Protein AF-A7LKM0-F1 (afdb_monomer_lite)

pLDDT: mean 95.14, std 3.75, range [79.94, 98.56]

Sequence (115 aa):
LGRLLKNRGLKITIQKFDPYINVDPGTMNPYQHGEVFVTDDGAETDLDLGHYERFIDINLNKYSNVTTGKIYSEVLQRERRGEYLGATVQVIPHITNMIKEKIMRAAKHSDSDVI

Structure (mmCIF, N/CA/C/O backbone):
data_AF-A7LKM0-F1
#
_entry.id   AF-A7LKM0-F1
#
loop_
_atom_site.group_PDB
_atom_site.id
_atom_site.type_symbol
_atom_site.label_atom_id
_atom_site.label_alt_id
_atom_site.label_comp_id
_atom_site.label_asym_id
_atom_site.label_entity_id
_atom_site.label_seq_id
_atom_site.pdbx_PDB_ins_cod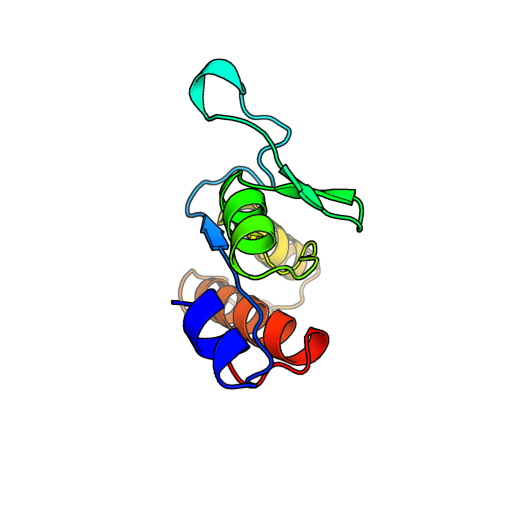e
_atom_site.Cartn_x
_atom_site.Cartn_y
_atom_site.Cartn_z
_atom_site.occupancy
_atom_site.B_iso_or_equiv
_atom_site.auth_seq_id
_atom_site.auth_comp_id
_atom_site.auth_asym_id
_atom_site.auth_atom_id
_atom_site.pdbx_PDB_model_num
ATOM 1 N N . LEU A 1 1 ? -18.353 4.631 6.825 1.00 91.69 1 LEU A N 1
ATOM 2 C CA . LEU A 1 1 ? -18.873 3.252 6.651 1.00 91.69 1 LEU A CA 1
ATOM 3 C C . LEU A 1 1 ? -18.215 2.257 7.607 1.00 91.69 1 LEU A C 1
ATOM 5 O O . LEU A 1 1 ? -18.954 1.604 8.330 1.00 91.69 1 LEU A O 1
ATOM 9 N N . GLY A 1 2 ? -16.876 2.186 7.677 1.00 93.31 2 GLY A N 1
ATOM 10 C CA . GLY A 1 2 ? -16.155 1.236 8.543 1.00 93.31 2 GLY A CA 1
ATOM 11 C C . GLY A 1 2 ? -16.693 1.140 9.979 1.00 93.31 2 GLY A C 1
ATOM 12 O O . GLY A 1 2 ? -17.093 0.065 10.409 1.00 93.31 2 GLY A O 1
ATOM 13 N N . ARG A 1 3 ? -16.863 2.264 10.689 1.00 93.88 3 ARG A N 1
ATOM 14 C CA . ARG A 1 3 ? -17.435 2.257 12.053 1.00 93.88 3 ARG A CA 1
ATOM 15 C C . ARG A 1 3 ? -18.804 1.567 12.159 1.00 93.88 3 ARG A C 1
ATOM 17 O O . ARG A 1 3 ? -19.061 0.869 13.131 1.00 93.88 3 ARG A O 1
ATOM 24 N N . LEU A 1 4 ? -19.674 1.720 11.159 1.00 96.31 4 LEU A N 1
ATOM 25 C CA . LEU A 1 4 ? -20.987 1.065 11.148 1.00 96.31 4 LEU A CA 1
ATOM 26 C C . LEU A 1 4 ? -20.869 -0.451 10.956 1.00 96.31 4 LEU A C 1
ATOM 28 O O . LEU A 1 4 ? -21.638 -1.193 11.557 1.00 96.31 4 LEU A O 1
ATOM 32 N N . LEU A 1 5 ? -19.924 -0.907 10.130 1.00 95.88 5 LEU A N 1
ATOM 33 C CA . LEU A 1 5 ? -19.659 -2.332 9.915 1.00 95.88 5 LEU A CA 1
ATOM 34 C C . LEU A 1 5 ? -19.049 -2.972 11.168 1.00 95.88 5 LEU A C 1
ATOM 36 O O . LEU A 1 5 ? -19.550 -4.001 11.615 1.00 95.88 5 LEU A O 1
ATOM 40 N N . LYS A 1 6 ? -18.072 -2.310 11.806 1.00 93.50 6 LYS A N 1
ATOM 41 C CA . LYS A 1 6 ? -17.518 -2.753 13.097 1.00 93.50 6 LYS A CA 1
ATOM 42 C C . LYS A 1 6 ? -18.599 -2.836 14.178 1.00 93.50 6 LYS A C 1
ATOM 44 O O . LYS A 1 6 ? -18.688 -3.835 14.881 1.00 93.50 6 LYS A O 1
ATOM 49 N N . ASN A 1 7 ? -19.482 -1.837 14.271 1.00 95.25 7 ASN A N 1
ATOM 50 C CA . ASN A 1 7 ? -20.603 -1.850 15.223 1.00 95.25 7 ASN A CA 1
ATOM 51 C C . ASN A 1 7 ? -21.628 -2.969 14.951 1.00 95.25 7 ASN A C 1
ATOM 53 O O . ASN A 1 7 ? -22.414 -3.294 15.835 1.00 95.25 7 ASN A O 1
ATO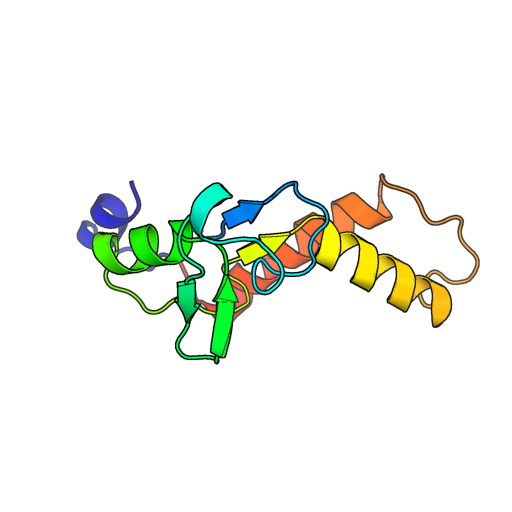M 57 N N . ARG A 1 8 ? -21.634 -3.557 13.748 1.00 96.62 8 ARG A N 1
ATOM 58 C CA . ARG A 1 8 ? -22.421 -4.755 13.416 1.00 96.62 8 ARG A CA 1
ATOM 59 C C . ARG A 1 8 ? -21.685 -6.067 13.715 1.00 96.62 8 ARG A C 1
ATOM 61 O O . ARG A 1 8 ? -22.191 -7.124 13.361 1.00 96.62 8 ARG A O 1
ATOM 68 N N . GLY A 1 9 ? -20.523 -6.006 14.364 1.00 94.69 9 GLY A N 1
ATOM 69 C CA . GLY A 1 9 ? -19.738 -7.175 14.759 1.00 94.69 9 GLY A CA 1
ATOM 70 C C . GLY A 1 9 ? -18.831 -7.737 13.664 1.00 94.69 9 GLY A C 1
ATOM 71 O O . GLY A 1 9 ? -18.270 -8.807 13.866 1.00 94.69 9 GLY A O 1
ATOM 72 N N . LEU A 1 10 ? -18.674 -7.042 12.530 1.00 95.62 10 LEU A N 1
ATOM 73 C CA . LEU A 1 10 ? -17.763 -7.469 11.466 1.00 95.62 10 LEU A CA 1
ATOM 74 C C . LEU A 1 10 ? -16.326 -7.055 11.789 1.00 95.62 10 LEU A C 1
ATOM 76 O O . LEU A 1 10 ? -16.072 -5.910 12.182 1.00 95.62 10 LEU A O 1
ATOM 80 N N . LYS A 1 11 ? -15.379 -7.963 11.557 1.00 91.88 11 LYS A N 1
ATOM 81 C CA . LYS A 1 11 ? -13.952 -7.646 11.513 1.00 91.88 11 LYS A CA 1
ATOM 82 C C . LYS A 1 11 ? -13.673 -6.875 10.234 1.00 91.88 11 LYS A C 1
ATOM 84 O O . LYS A 1 11 ? -13.968 -7.352 9.140 1.00 91.88 11 LYS A O 1
ATOM 89 N N . ILE A 1 12 ? -13.093 -5.692 10.365 1.00 92.38 12 ILE A N 1
ATOM 90 C CA . ILE A 1 12 ? -12.797 -4.844 9.215 1.00 92.38 12 ILE A CA 1
ATOM 91 C C . ILE A 1 12 ? -11.342 -4.408 9.216 1.00 92.38 12 ILE A C 1
ATOM 93 O O . ILE A 1 12 ? -10.753 -4.184 10.270 1.00 92.38 12 ILE A O 1
ATOM 97 N N . THR A 1 13 ? -10.799 -4.227 8.022 1.00 92.00 13 THR A N 1
ATOM 98 C CA . THR A 1 13 ? -9.574 -3.465 7.785 1.00 92.00 13 THR A CA 1
ATOM 99 C C . THR A 1 13 ? -9.852 -2.443 6.688 1.00 92.00 13 THR A C 1
ATOM 101 O O . THR A 1 13 ? -10.893 -2.509 6.043 1.00 92.00 13 THR A O 1
ATOM 104 N N . ILE A 1 14 ? -8.959 -1.476 6.497 1.00 93.81 14 ILE A N 1
ATOM 105 C CA . ILE A 1 14 ? -9.056 -0.503 5.407 1.00 93.81 14 ILE A CA 1
ATOM 106 C C . ILE A 1 14 ? -7.705 -0.390 4.715 1.00 93.81 14 ILE A C 1
ATOM 108 O O . ILE A 1 14 ? -6.648 -0.491 5.348 1.00 93.81 14 ILE A O 1
ATOM 112 N N . GLN A 1 15 ? -7.760 -0.144 3.408 1.00 94.25 15 GLN A N 1
ATOM 113 C CA . GLN A 1 15 ? -6.614 0.265 2.615 1.00 94.25 15 GLN A CA 1
ATOM 114 C C . GLN A 1 15 ? -6.873 1.587 1.894 1.00 94.25 15 GLN A C 1
ATOM 116 O O . GLN A 1 15 ? -7.890 1.759 1.224 1.00 94.25 15 GLN A O 1
ATOM 121 N N . LYS A 1 16 ? -5.896 2.488 1.965 1.00 96.19 16 LYS A N 1
ATOM 122 C CA . LYS A 1 16 ? -5.790 3.679 1.129 1.00 96.19 16 LYS A CA 1
ATOM 123 C C . LYS A 1 16 ? -4.878 3.389 -0.060 1.00 96.19 16 LYS A C 1
ATOM 125 O O . LYS A 1 16 ? -3.737 2.962 0.123 1.00 96.19 16 LYS A O 1
ATOM 130 N N . PHE A 1 17 ? -5.383 3.646 -1.264 1.00 97.25 17 PHE A N 1
ATOM 131 C CA . PHE A 1 17 ? -4.598 3.631 -2.497 1.00 97.25 17 PHE A CA 1
ATOM 132 C C . PHE A 1 17 ? -4.357 5.063 -2.959 1.00 97.25 17 PHE A C 1
ATOM 134 O O . PHE A 1 17 ? -5.271 5.728 -3.447 1.00 97.25 17 PHE A O 1
ATOM 141 N N . ASP A 1 18 ? -3.123 5.520 -2.807 1.00 97.75 18 ASP A N 1
ATOM 142 C CA . ASP A 1 18 ? -2.692 6.854 -3.184 1.00 97.75 18 ASP A CA 1
ATOM 143 C C . ASP A 1 18 ? -2.040 6.850 -4.575 1.00 97.75 18 ASP A C 1
ATOM 145 O O . ASP A 1 18 ? -1.049 6.151 -4.808 1.00 97.75 18 ASP A O 1
ATOM 149 N N . PRO A 1 19 ? -2.553 7.631 -5.539 1.00 97.75 19 PRO A N 1
ATOM 150 C CA . PRO A 1 19 ? -2.075 7.568 -6.915 1.00 97.75 19 PRO A CA 1
ATOM 151 C C . PRO A 1 19 ? -0.735 8.289 -7.142 1.00 97.75 19 PRO A C 1
ATOM 153 O O . PRO A 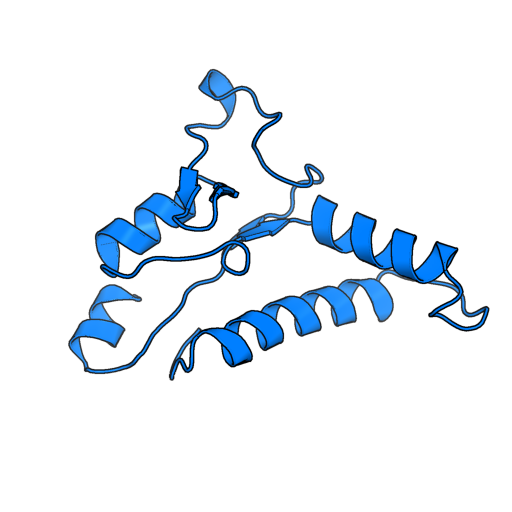1 19 ? -0.206 8.223 -8.254 1.00 97.75 19 PRO A O 1
ATOM 156 N N . TYR A 1 20 ? -0.169 8.962 -6.133 1.00 97.31 20 TYR A N 1
ATOM 157 C CA . TYR A 1 20 ? 1.095 9.691 -6.257 1.00 97.31 20 TYR A CA 1
ATOM 158 C C . TYR A 1 20 ? 2.322 8.767 -6.339 1.00 97.31 20 TYR A C 1
ATOM 160 O O . TYR A 1 20 ? 2.313 7.611 -5.909 1.00 97.31 20 TYR A O 1
ATOM 168 N N . ILE A 1 21 ? 3.406 9.293 -6.912 1.00 97.94 21 ILE A N 1
ATOM 169 C CA . ILE A 1 21 ? 4.630 8.536 -7.221 1.00 97.94 21 ILE A CA 1
ATOM 170 C C . ILE A 1 21 ? 5.638 8.462 -6.070 1.00 97.94 21 ILE A C 1
ATOM 172 O O . ILE A 1 21 ? 6.599 7.702 -6.166 1.00 97.94 21 ILE A O 1
ATOM 176 N N . ASN A 1 22 ? 5.456 9.232 -4.995 1.00 98.06 22 ASN A N 1
ATOM 177 C CA . ASN A 1 22 ? 6.249 9.063 -3.781 1.00 98.06 22 ASN A CA 1
ATOM 178 C C . ASN A 1 22 ? 6.033 7.642 -3.235 1.00 98.06 22 ASN A C 1
ATOM 180 O O . ASN A 1 22 ? 4.918 7.118 -3.263 1.00 98.06 22 ASN A O 1
ATOM 184 N N . VAL A 1 23 ? 7.104 6.991 -2.778 1.00 97.12 23 VAL A N 1
ATOM 185 C CA . VAL A 1 23 ? 7.020 5.628 -2.221 1.00 97.12 23 VAL A CA 1
ATOM 186 C C . VAL A 1 23 ? 6.232 5.633 -0.909 1.00 97.12 23 VAL A C 1
ATOM 188 O O . VAL A 1 23 ? 5.413 4.741 -0.687 1.00 97.12 23 VAL A O 1
ATOM 191 N N . ASP A 1 24 ? 6.431 6.681 -0.122 1.00 95.75 24 ASP A N 1
ATOM 192 C CA . ASP A 1 24 ? 5.748 7.044 1.113 1.00 95.75 24 ASP A CA 1
ATOM 193 C C . ASP A 1 24 ? 5.696 8.588 1.199 1.00 95.75 24 ASP A C 1
ATOM 195 O O . ASP A 1 24 ? 6.387 9.278 0.433 1.00 95.75 24 ASP A O 1
ATOM 199 N N . PRO A 1 25 ? 4.863 9.164 2.078 1.00 96.19 25 PRO A N 1
ATOM 200 C CA . PRO A 1 25 ? 4.766 10.611 2.223 1.00 96.19 25 PRO A CA 1
ATOM 201 C C . PRO A 1 25 ? 5.858 11.228 3.110 1.00 96.19 25 PRO A C 1
ATOM 203 O O . PRO A 1 25 ? 5.850 12.444 3.274 1.00 96.19 25 PRO A O 1
ATOM 206 N N . GLY A 1 26 ? 6.832 10.464 3.629 1.00 95.31 26 GLY A N 1
ATOM 207 C CA . GLY A 1 26 ? 7.891 10.983 4.516 1.00 95.31 26 GLY A CA 1
ATOM 208 C C . GLY A 1 26 ? 8.785 12.055 3.871 1.00 95.31 26 GLY A C 1
ATOM 209 O O . GLY A 1 26 ? 9.448 12.835 4.549 1.00 95.31 26 GLY A O 1
ATOM 210 N N . THR A 1 27 ? 8.765 12.151 2.539 1.00 96.25 27 THR A N 1
ATOM 211 C CA . THR A 1 27 ? 9.478 13.180 1.759 1.00 96.25 27 THR A CA 1
ATOM 212 C C . THR A 1 27 ? 8.623 14.399 1.395 1.00 96.25 27 THR A C 1
ATOM 214 O O . THR A 1 27 ? 9.132 15.346 0.791 1.00 96.25 27 THR A O 1
ATOM 217 N N . MET A 1 28 ? 7.325 14.389 1.709 1.00 97.12 28 MET A N 1
ATOM 218 C CA . MET A 1 28 ? 6.405 15.475 1.372 1.00 97.12 28 MET A CA 1
ATOM 219 C C . MET A 1 28 ? 6.497 16.619 2.383 1.00 97.12 28 MET A C 1
ATOM 221 O O . MET A 1 28 ? 6.715 16.413 3.573 1.00 97.12 28 MET A O 1
ATOM 225 N N . ASN A 1 29 ? 6.287 17.851 1.915 1.00 96.12 29 ASN A N 1
ATOM 226 C CA . ASN A 1 29 ? 6.195 19.009 2.799 1.00 96.12 29 ASN A CA 1
ATOM 227 C C . ASN A 1 29 ? 4.849 19.000 3.555 1.00 96.12 29 ASN A C 1
ATOM 229 O O . ASN A 1 29 ? 3.807 19.202 2.916 1.00 96.12 29 ASN A O 1
ATOM 233 N N . PRO A 1 30 ? 4.836 18.859 4.894 1.00 95.69 30 PRO A N 1
ATOM 234 C CA . PRO A 1 30 ? 3.591 18.736 5.645 1.00 95.69 30 PRO A CA 1
ATOM 235 C C . PRO A 1 30 ? 2.737 20.010 5.624 1.00 95.69 30 PRO A C 1
ATOM 237 O O . PRO A 1 30 ? 1.516 19.945 5.733 1.00 95.69 30 PRO A O 1
ATOM 240 N N . TYR A 1 31 ? 3.339 21.182 5.399 1.00 95.44 31 TYR A N 1
ATOM 241 C CA . TYR A 1 31 ? 2.587 22.436 5.281 1.00 95.44 31 TYR A CA 1
ATOM 242 C C . TYR A 1 31 ? 1.756 22.525 3.995 1.00 95.44 31 TYR A C 1
ATOM 244 O O . TYR A 1 31 ? 0.831 23.329 3.919 1.00 95.44 31 TYR A O 1
ATOM 252 N N . GLN A 1 32 ? 2.093 21.728 2.978 1.00 94.88 32 GLN A N 1
ATOM 253 C CA . GLN A 1 32 ? 1.393 21.711 1.691 1.00 94.88 32 GLN A CA 1
ATOM 254 C C . GLN A 1 32 ? 0.482 20.493 1.537 1.00 94.88 32 GLN A C 1
ATOM 256 O O . GLN A 1 32 ? -0.533 20.583 0.850 1.00 94.88 32 GLN A O 1
ATOM 261 N N . HIS A 1 33 ? 0.846 19.368 2.155 1.00 94.56 33 HIS A N 1
ATOM 262 C CA . HIS A 1 33 ? 0.199 18.074 1.928 1.00 94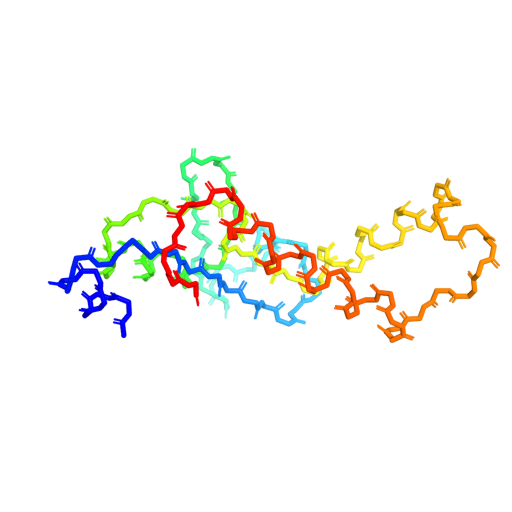.56 33 HIS A CA 1
ATOM 263 C C . HIS A 1 33 ? -0.481 17.488 3.174 1.00 94.56 33 HIS A C 1
ATOM 265 O O . HIS A 1 33 ? -1.158 16.473 3.060 1.00 94.56 33 HIS A O 1
ATOM 271 N N . GLY A 1 34 ? -0.372 18.154 4.328 1.00 95.56 34 GLY A N 1
ATOM 272 C CA . GLY A 1 34 ? -0.927 17.680 5.594 1.00 95.56 34 GLY A CA 1
ATOM 273 C C . GLY A 1 34 ? 0.063 16.843 6.403 1.00 95.56 34 GLY A C 1
ATOM 274 O O . GLY A 1 34 ? 1.227 16.693 6.042 1.00 95.56 34 GLY A O 1
ATOM 275 N N . GLU A 1 35 ? -0.395 16.338 7.547 1.00 96.12 35 GLU A N 1
ATOM 276 C CA . GLU A 1 35 ? 0.436 15.513 8.425 1.00 96.12 35 GLU A CA 1
ATOM 277 C C . GLU A 1 35 ? 0.855 14.192 7.762 1.00 96.12 35 GLU A C 1
ATOM 279 O O . GLU A 1 35 ? 0.127 13.627 6.947 1.00 96.12 35 GLU A O 1
ATOM 284 N N . VAL A 1 36 ? 2.017 13.679 8.161 1.00 96.94 36 VAL A N 1
ATOM 285 C CA . VAL A 1 36 ? 2.411 12.291 7.902 1.00 96.94 36 VAL A CA 1
ATOM 286 C C . VAL A 1 36 ? 1.965 11.465 9.101 1.00 96.94 36 VAL A C 1
ATOM 288 O O . VAL A 1 36 ? 2.357 11.752 10.233 1.00 96.94 36 VAL A O 1
ATOM 291 N N . PHE A 1 37 ? 1.134 10.453 8.865 1.00 97.62 37 PHE A N 1
ATOM 292 C CA . PHE A 1 37 ? 0.656 9.557 9.912 1.00 97.62 37 PHE A CA 1
ATOM 293 C C . PHE A 1 37 ? 1.614 8.377 10.084 1.00 97.62 37 PHE A C 1
ATOM 295 O O . PHE A 1 37 ? 2.043 7.782 9.095 1.00 97.62 37 PHE A O 1
ATOM 302 N N . VAL A 1 38 ? 1.932 8.019 11.329 1.00 97.38 38 VAL A N 1
ATOM 303 C CA . VAL A 1 38 ? 2.835 6.905 11.648 1.00 97.38 38 VAL A CA 1
ATOM 304 C C . VAL A 1 38 ? 2.048 5.789 12.325 1.00 97.38 38 VAL A C 1
ATOM 306 O O . VAL A 1 38 ? 1.447 6.013 13.373 1.00 97.38 38 VAL A O 1
ATOM 309 N N . THR A 1 39 ? 2.056 4.596 11.731 1.00 95.69 39 THR A N 1
ATOM 310 C CA . THR A 1 39 ? 1.434 3.389 12.301 1.00 95.69 39 THR A CA 1
ATOM 311 C C . THR A 1 39 ? 2.323 2.740 13.366 1.00 95.69 39 THR A C 1
ATOM 313 O O . THR A 1 39 ? 3.533 2.967 13.405 1.00 95.69 39 THR A O 1
ATOM 316 N N . ASP A 1 40 ? 1.753 1.852 14.186 1.00 94.31 40 ASP A N 1
ATOM 317 C CA . ASP A 1 40 ? 2.487 1.114 15.232 1.00 94.31 40 ASP A CA 1
ATOM 318 C C . ASP A 1 40 ? 3.683 0.302 14.702 1.00 94.31 40 ASP A C 1
ATOM 320 O O . ASP A 1 40 ? 4.666 0.092 15.413 1.00 94.31 40 ASP A O 1
ATOM 324 N N . ASP A 1 41 ? 3.618 -0.163 13.448 1.00 95.44 41 ASP A N 1
ATOM 325 C CA . ASP A 1 41 ? 4.716 -0.876 12.782 1.00 95.44 41 ASP A CA 1
ATOM 326 C C . ASP A 1 41 ? 5.770 0.056 12.153 1.00 95.44 41 ASP A C 1
ATOM 328 O O . ASP A 1 41 ? 6.656 -0.411 11.431 1.00 95.44 41 ASP A O 1
ATOM 332 N N . GLY A 1 42 ? 5.691 1.358 12.448 1.00 94.75 42 GLY A N 1
ATOM 333 C CA . GLY A 1 42 ? 6.664 2.383 12.081 1.00 94.75 42 GLY A CA 1
ATOM 334 C C . GLY A 1 42 ? 6.573 2.858 10.634 1.00 94.75 42 GLY A C 1
ATOM 335 O O . GLY A 1 42 ? 7.543 3.417 10.126 1.00 94.75 42 GLY A O 1
ATOM 336 N N . ALA A 1 43 ? 5.458 2.613 9.940 1.00 94.25 43 ALA A N 1
ATOM 337 C CA . ALA A 1 43 ? 5.296 3.085 8.572 1.00 94.25 43 ALA A CA 1
ATOM 338 C C . ALA A 1 43 ? 4.815 4.537 8.541 1.00 94.25 43 ALA A C 1
ATOM 340 O O . ALA A 1 43 ? 3.801 4.877 9.144 1.00 94.25 43 ALA A O 1
ATOM 341 N N . GLU A 1 44 ? 5.521 5.368 7.779 1.00 96.81 44 GLU A N 1
ATOM 342 C CA . GLU A 1 44 ? 5.079 6.710 7.404 1.00 96.81 44 GLU A CA 1
ATOM 343 C C . GLU A 1 44 ? 4.036 6.603 6.288 1.00 96.81 44 GLU A C 1
ATOM 345 O O . GLU A 1 44 ? 4.257 5.953 5.261 1.00 96.81 44 GLU A O 1
ATOM 350 N N . THR A 1 45 ? 2.868 7.196 6.506 1.00 95.75 45 THR A N 1
ATOM 351 C CA . THR A 1 45 ? 1.680 7.006 5.672 1.00 95.75 45 THR A CA 1
ATOM 352 C C . THR A 1 45 ? 0.864 8.286 5.547 1.00 95.75 45 THR A C 1
ATOM 354 O O . THR A 1 45 ? 1.117 9.285 6.222 1.00 95.75 45 THR A O 1
ATOM 357 N N . ASP A 1 46 ? -0.092 8.270 4.622 1.00 96.19 46 ASP A N 1
ATOM 358 C CA . ASP A 1 46 ? -1.024 9.373 4.411 1.00 96.19 46 ASP A CA 1
ATOM 359 C C . ASP A 1 46 ? -1.937 9.583 5.634 1.00 96.19 46 ASP A C 1
ATOM 361 O O . ASP A 1 46 ? -2.319 8.624 6.313 1.00 96.19 46 ASP A O 1
ATOM 365 N N . LEU A 1 47 ? -2.327 10.836 5.886 1.00 94.94 47 LEU A N 1
ATOM 366 C CA . LEU A 1 47 ? -3.161 11.239 7.028 1.00 94.94 47 LEU A CA 1
ATOM 367 C C . LEU A 1 47 ? -4.504 10.499 7.125 1.00 94.94 47 LEU A C 1
ATOM 369 O O . LEU A 1 47 ? -5.075 10.381 8.216 1.00 94.94 47 LEU A O 1
ATOM 373 N N . ASP A 1 48 ? -5.005 9.957 6.009 1.00 95.56 48 ASP A N 1
ATOM 374 C CA . ASP A 1 48 ? -6.242 9.180 5.987 1.00 95.56 48 ASP A CA 1
ATOM 375 C C . ASP A 1 48 ? -6.196 7.963 6.916 1.00 95.56 48 ASP A C 1
ATOM 377 O O . ASP A 1 48 ? -7.224 7.599 7.494 1.00 95.56 48 ASP A O 1
ATOM 381 N N . LEU A 1 49 ? -5.018 7.370 7.141 1.00 95.25 49 LEU A N 1
ATOM 382 C CA . LEU A 1 49 ? -4.887 6.255 8.081 1.00 95.25 49 LEU A CA 1
ATOM 383 C C . LEU A 1 49 ? -5.220 6.686 9.509 1.00 95.25 49 LEU A C 1
ATOM 385 O O . LEU A 1 49 ? -5.950 5.972 10.194 1.00 95.25 49 LEU A O 1
ATOM 389 N N . GLY A 1 50 ? -4.824 7.893 9.917 1.00 94.31 50 GLY A N 1
ATOM 390 C CA . GLY A 1 50 ? -5.222 8.449 11.206 1.00 94.31 50 GLY A CA 1
ATOM 391 C C . GLY A 1 50 ? -6.735 8.633 11.317 1.00 94.31 50 GLY A C 1
ATOM 392 O O . GLY A 1 50 ? -7.322 8.391 12.373 1.00 94.31 50 GLY A O 1
ATOM 393 N N . HIS A 1 51 ? -7.416 9.020 10.233 1.00 94.75 51 HIS A N 1
ATOM 394 C CA . HIS A 1 51 ? -8.880 9.054 10.225 1.00 94.75 51 HIS A CA 1
ATOM 395 C C . HIS A 1 51 ? -9.473 7.655 10.393 1.00 94.75 51 HIS A C 1
ATOM 397 O O . HIS A 1 51 ? -10.396 7.476 11.188 1.00 94.75 51 HIS A O 1
ATOM 403 N N . TYR A 1 52 ? -8.951 6.655 9.692 1.00 94.75 52 TYR A N 1
ATOM 404 C CA . TYR A 1 52 ? -9.460 5.293 9.799 1.00 94.75 52 TYR A CA 1
ATOM 405 C C . TYR A 1 52 ? -9.272 4.722 11.202 1.00 94.75 52 TYR A C 1
ATOM 407 O O . TYR A 1 52 ? -10.250 4.225 11.763 1.00 94.75 52 TYR A O 1
ATOM 415 N N . GLU A 1 53 ? -8.089 4.867 11.801 1.00 95.00 53 GLU A N 1
ATOM 416 C CA . GLU A 1 53 ? -7.839 4.418 13.173 1.00 95.00 53 GLU A CA 1
ATOM 417 C C . GLU A 1 53 ? -8.766 5.113 14.172 1.00 95.00 53 GLU A C 1
ATOM 419 O O . GLU A 1 53 ? -9.417 4.445 14.969 1.00 95.00 53 GLU A O 1
ATOM 424 N N . ARG A 1 54 ? -8.942 6.439 14.079 1.00 96.06 54 ARG A N 1
ATOM 425 C CA . ARG A 1 54 ? -9.832 7.187 14.988 1.00 96.06 54 ARG A CA 1
ATOM 426 C C . ARG A 1 54 ? -11.302 6.785 14.861 1.00 96.06 54 ARG A C 1
ATOM 428 O O . ARG A 1 54 ? -12.013 6.709 15.860 1.00 96.06 54 ARG A O 1
ATOM 435 N N . PHE A 1 55 ? -11.793 6.558 13.642 1.00 93.75 55 PHE A N 1
ATOM 436 C CA . PHE A 1 55 ? -13.204 6.225 13.426 1.00 93.75 55 PHE A CA 1
ATOM 437 C C . PHE A 1 55 ? -13.507 4.756 13.698 1.00 93.75 55 PHE A C 1
ATOM 439 O O . PHE A 1 55 ? -14.584 4.431 14.199 1.00 93.75 55 PHE A O 1
ATOM 446 N N . ILE A 1 56 ? -12.606 3.861 13.308 1.00 92.69 56 ILE A N 1
ATOM 447 C CA . ILE A 1 56 ? -12.823 2.417 13.373 1.00 92.69 56 ILE A CA 1
ATOM 448 C C . ILE A 1 56 ? -12.280 1.849 14.669 1.00 92.69 56 ILE A C 1
ATOM 450 O O . ILE A 1 56 ? -12.834 0.859 15.130 1.00 92.69 56 ILE A O 1
ATOM 454 N N . ASP A 1 57 ? -11.323 2.505 15.319 1.00 93.00 57 ASP A N 1
ATOM 455 C CA . ASP A 1 57 ? -10.726 2.075 16.583 1.00 93.00 57 ASP A CA 1
ATOM 456 C C . ASP A 1 57 ? -10.012 0.715 16.419 1.00 93.00 57 ASP A C 1
ATOM 458 O O . ASP A 1 57 ? -10.324 -0.283 17.066 1.00 93.00 57 ASP A O 1
ATOM 462 N N . ILE A 1 58 ? -9.119 0.650 15.429 1.00 91.06 58 ILE A N 1
ATOM 463 C CA . ILE A 1 58 ? -8.203 -0.469 15.166 1.00 91.06 58 ILE A CA 1
ATOM 464 C C . ILE A 1 58 ? -6.845 0.103 14.774 1.00 91.06 58 ILE A C 1
ATOM 466 O O . ILE A 1 58 ? -6.807 1.158 14.145 1.00 91.06 58 ILE A O 1
ATOM 470 N N . ASN A 1 59 ? -5.771 -0.625 15.069 1.00 92.56 59 ASN A N 1
ATOM 471 C CA . ASN A 1 59 ? -4.431 -0.244 14.633 1.00 92.56 59 ASN A CA 1
ATOM 472 C C . ASN A 1 59 ? -4.215 -0.773 13.212 1.00 92.56 59 ASN A C 1
ATOM 474 O O . ASN A 1 59 ? -4.364 -1.972 12.943 1.00 92.56 59 ASN A O 1
ATOM 478 N N . LEU A 1 60 ? -3.916 0.133 12.291 1.00 93.94 60 LEU A N 1
ATOM 479 C CA . LEU A 1 60 ? -3.560 -0.176 10.916 1.00 93.94 60 LEU A CA 1
ATOM 480 C C . LEU A 1 60 ? -2.049 -0.412 10.814 1.00 93.94 60 LEU A C 1
ATOM 482 O O . LEU A 1 60 ? -1.293 -0.277 11.771 1.00 93.94 60 LEU A O 1
ATOM 486 N N . ASN A 1 61 ? -1.601 -0.848 9.641 1.00 93.06 61 ASN A N 1
ATOM 487 C CA . ASN A 1 61 ? -0.202 -1.204 9.417 1.00 93.06 61 ASN A CA 1
ATOM 488 C C . ASN A 1 61 ? 0.272 -0.743 8.036 1.00 93.06 61 ASN A C 1
ATOM 490 O O . ASN A 1 61 ? -0.505 -0.238 7.222 1.00 93.06 61 ASN A O 1
ATOM 494 N N . LYS A 1 62 ? 1.540 -1.003 7.714 1.00 92.56 62 LYS A N 1
ATOM 495 C CA . LYS A 1 62 ? 2.159 -0.667 6.419 1.00 92.56 62 LYS A CA 1
ATOM 496 C C . LYS A 1 62 ? 1.468 -1.235 5.171 1.00 92.5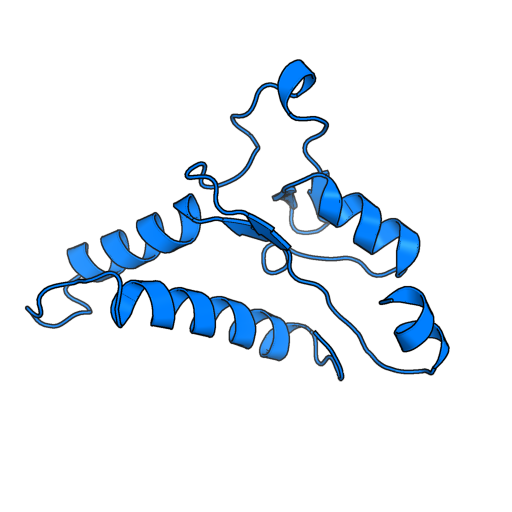6 62 LYS A C 1
ATOM 498 O O . LYS A 1 62 ? 1.867 -0.904 4.049 1.00 92.56 62 LYS A O 1
ATOM 503 N N . TYR A 1 63 ? 0.517 -2.159 5.319 1.00 93.94 63 TYR A N 1
ATOM 504 C CA . TYR A 1 63 ? -0.287 -2.712 4.225 1.00 93.94 63 TYR A CA 1
ATOM 505 C C . TYR A 1 63 ? -1.604 -1.960 4.005 1.00 93.94 63 TYR A C 1
ATOM 507 O O . TYR A 1 63 ? -2.255 -2.196 2.985 1.00 93.94 63 TYR A O 1
ATOM 515 N N . SER A 1 64 ? -1.964 -1.055 4.914 1.00 94.81 64 SER A N 1
ATOM 516 C CA . SER A 1 64 ? -3.135 -0.181 4.830 1.00 94.81 64 SER A CA 1
ATOM 517 C C . SER A 1 64 ? -2.891 1.086 4.010 1.00 94.81 64 SER A C 1
ATOM 519 O O . SER A 1 64 ? -3.848 1.784 3.702 1.00 94.81 64 SER A O 1
ATOM 521 N N . ASN A 1 65 ? -1.653 1.368 3.594 1.00 96.44 65 ASN A N 1
ATOM 522 C CA . ASN A 1 65 ? -1.342 2.426 2.632 1.00 96.44 65 ASN A CA 1
ATOM 523 C C . ASN A 1 65 ? -0.520 1.877 1.455 1.00 96.44 65 ASN A C 1
ATOM 525 O O . ASN A 1 65 ? 0.497 1.194 1.631 1.00 96.44 65 ASN A O 1
ATOM 529 N N . VAL A 1 66 ? -0.991 2.136 0.236 1.00 97.25 66 VAL A N 1
ATOM 530 C CA . VAL A 1 66 ? -0.382 1.674 -1.013 1.00 97.25 66 VAL A CA 1
ATOM 531 C C . VAL A 1 66 ? -0.280 2.847 -1.976 1.00 97.25 66 VAL A C 1
ATOM 533 O O . VAL A 1 66 ? -1.288 3.457 -2.306 1.00 97.25 66 VAL A O 1
ATOM 536 N N . THR A 1 67 ? 0.922 3.120 -2.476 1.00 98.25 67 THR A N 1
ATOM 537 C CA . THR A 1 67 ? 1.188 4.240 -3.387 1.00 98.25 67 THR A CA 1
ATOM 538 C C . THR A 1 67 ? 1.568 3.740 -4.782 1.00 98.25 67 THR A C 1
ATOM 54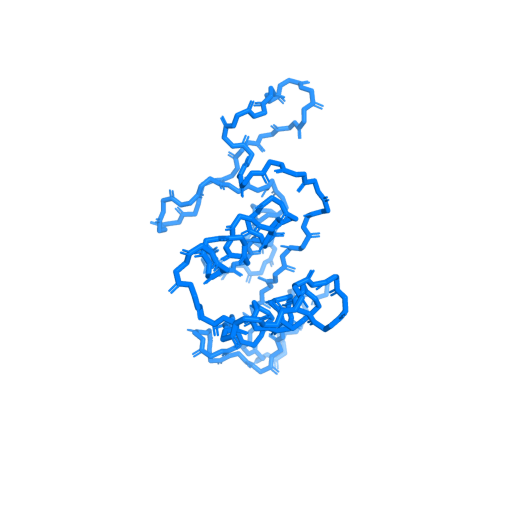0 O O . THR A 1 67 ? 2.115 2.635 -4.930 1.00 98.25 67 THR A O 1
ATOM 543 N N . THR A 1 68 ? 1.347 4.555 -5.820 1.00 98.44 68 THR A N 1
ATOM 544 C CA . THR A 1 68 ? 1.868 4.272 -7.172 1.00 98.44 68 THR A CA 1
ATOM 545 C C . THR A 1 68 ? 3.385 4.094 -7.135 1.00 98.44 68 THR A C 1
ATOM 547 O O . THR A 1 68 ? 3.901 3.139 -7.717 1.00 98.44 68 THR A O 1
ATOM 550 N N . GLY A 1 69 ? 4.099 4.952 -6.399 1.00 98.12 69 GLY A N 1
ATOM 551 C CA . GLY A 1 69 ? 5.553 4.867 -6.238 1.00 98.12 69 GLY A CA 1
ATOM 552 C C . GLY A 1 69 ? 6.029 3.498 -5.766 1.00 98.12 69 GLY A C 1
ATOM 553 O O . GLY A 1 69 ? 6.917 2.889 -6.366 1.00 98.12 69 GLY A O 1
ATOM 554 N N . LYS A 1 70 ? 5.382 2.967 -4.726 1.00 97.50 70 LYS A N 1
ATOM 555 C CA . LYS A 1 70 ? 5.697 1.655 -4.151 1.00 97.50 70 LYS A CA 1
ATOM 556 C C . LYS A 1 70 ? 5.395 0.512 -5.118 1.00 97.50 70 LYS A C 1
ATOM 558 O O . LYS A 1 70 ? 6.210 -0.399 -5.253 1.00 97.50 70 LYS A O 1
ATOM 563 N N . ILE A 1 71 ? 4.260 0.569 -5.819 1.00 98.38 71 ILE A N 1
ATOM 564 C CA . ILE A 1 71 ? 3.880 -0.435 -6.826 1.00 98.38 71 ILE A CA 1
ATOM 565 C C . ILE A 1 71 ? 4.906 -0.485 -7.961 1.00 98.38 71 ILE A C 1
ATOM 567 O O . ILE A 1 71 ? 5.398 -1.564 -8.296 1.00 98.38 71 ILE A O 1
ATOM 571 N N . TYR A 1 72 ? 5.238 0.668 -8.544 1.00 98.44 72 TYR A N 1
ATOM 572 C CA . TYR A 1 72 ? 6.181 0.739 -9.658 1.00 98.44 72 TYR A CA 1
ATOM 573 C C . TYR A 1 72 ? 7.589 0.339 -9.227 1.00 98.44 72 TYR A C 1
ATOM 575 O O . TYR A 1 72 ? 8.223 -0.454 -9.919 1.00 98.44 72 TYR A O 1
ATOM 583 N N . SER A 1 73 ? 8.055 0.818 -8.069 1.00 98.19 73 SER A N 1
ATOM 584 C CA . SER A 1 73 ? 9.359 0.439 -7.518 1.00 98.19 73 SER A CA 1
ATOM 585 C C . SER A 1 73 ? 9.479 -1.080 -7.353 1.00 98.19 73 SER A C 1
ATOM 587 O O . SER A 1 73 ? 10.452 -1.674 -7.810 1.00 98.19 73 SER A O 1
ATOM 589 N N . GLU A 1 74 ? 8.461 -1.744 -6.798 1.00 98.19 74 GLU A N 1
ATOM 590 C CA . GLU A 1 74 ? 8.493 -3.197 -6.607 1.00 98.19 74 GLU A CA 1
ATOM 591 C C . GLU A 1 74 ? 8.458 -3.970 -7.931 1.00 98.19 74 GLU A C 1
ATOM 593 O O . GLU A 1 74 ? 9.230 -4.914 -8.099 1.00 98.19 74 GLU A O 1
ATOM 598 N N . VAL A 1 75 ? 7.617 -3.567 -8.890 1.00 98.56 75 VAL A N 1
ATOM 599 C CA . VAL A 1 75 ? 7.581 -4.201 -10.220 1.00 98.56 75 VAL A CA 1
ATOM 600 C C . VAL A 1 75 ? 8.921 -4.041 -10.936 1.00 98.56 75 VAL A C 1
ATOM 602 O O . VAL A 1 75 ? 9.456 -5.020 -11.451 1.00 98.56 75 VAL A O 1
ATOM 605 N N . LEU A 1 76 ? 9.518 -2.850 -10.915 1.00 98.44 76 LEU A N 1
ATOM 606 C CA . LEU A 1 76 ? 10.831 -2.622 -11.524 1.00 98.44 76 LEU A CA 1
ATOM 607 C C . LEU A 1 76 ? 11.931 -3.438 -10.835 1.00 98.44 76 LEU A C 1
ATOM 609 O O . LEU A 1 76 ? 12.790 -4.002 -11.505 1.00 98.44 76 LEU A O 1
ATOM 613 N N . GLN A 1 77 ? 11.893 -3.576 -9.509 1.00 98.50 77 GLN A N 1
ATOM 614 C CA . GLN A 1 77 ? 12.840 -4.429 -8.788 1.00 98.50 77 GLN A CA 1
ATOM 615 C C . GLN A 1 77 ? 12.698 -5.914 -9.158 1.00 98.50 77 GLN A C 1
ATOM 617 O O . GLN A 1 77 ? 13.713 -6.585 -9.345 1.00 98.50 77 GLN A O 1
ATOM 622 N N . ARG A 1 78 ? 11.466 -6.433 -9.282 1.00 98.31 78 ARG A N 1
ATOM 623 C CA . ARG A 1 78 ? 11.210 -7.811 -9.747 1.00 98.31 78 ARG A CA 1
ATOM 624 C C . ARG A 1 78 ? 11.726 -8.016 -11.173 1.00 98.31 78 ARG A C 1
ATOM 626 O O . ARG A 1 78 ? 12.365 -9.025 -11.464 1.00 98.31 78 ARG A O 1
ATOM 633 N N . GLU A 1 79 ? 11.526 -7.027 -12.041 1.00 98.50 79 GLU A N 1
ATOM 634 C CA . GLU A 1 79 ? 12.048 -7.038 -13.409 1.00 98.50 79 GLU A CA 1
ATOM 635 C C . GLU A 1 79 ? 13.575 -7.084 -13.447 1.00 98.50 79 GLU A C 1
ATOM 637 O O . GLU A 1 79 ? 14.130 -7.970 -14.092 1.00 98.50 79 GLU A O 1
ATOM 642 N N . ARG A 1 80 ? 14.260 -6.230 -12.679 1.00 98.25 80 ARG A N 1
ATOM 643 C CA . ARG A 1 80 ? 15.731 -6.231 -12.595 1.00 98.25 80 ARG A CA 1
ATOM 644 C C . ARG A 1 80 ? 16.313 -7.532 -12.035 1.00 98.25 80 ARG A C 1
ATOM 646 O O . ARG A 1 80 ? 17.454 -7.856 -12.349 1.00 98.25 80 ARG A O 1
ATOM 653 N N . ARG A 1 81 ? 15.548 -8.285 -11.238 1.00 98.44 81 ARG A N 1
ATOM 654 C CA . ARG A 1 81 ? 15.920 -9.630 -10.759 1.00 98.44 81 ARG A CA 1
ATOM 655 C C . ARG A 1 81 ? 15.602 -10.753 -11.754 1.00 98.44 81 ARG A C 1
ATOM 657 O O . ARG A 1 81 ? 15.898 -11.908 -11.468 1.00 98.44 81 ARG A O 1
ATOM 664 N N . GLY A 1 82 ? 15.014 -10.437 -12.908 1.00 98.00 82 GLY A N 1
ATOM 665 C CA . GLY A 1 82 ? 14.648 -11.418 -13.929 1.00 98.00 82 GLY A CA 1
ATOM 666 C C . GLY A 1 82 ? 13.373 -12.209 -13.623 1.00 98.00 82 GLY A C 1
ATOM 667 O O . GLY A 1 82 ? 13.112 -13.208 -14.288 1.00 98.00 82 GLY A O 1
ATOM 668 N N . GLU A 1 83 ? 12.546 -11.778 -12.662 1.00 98.25 83 GLU A N 1
ATOM 669 C CA . GLU A 1 83 ? 11.352 -12.530 -12.230 1.00 98.25 83 GLU A CA 1
ATOM 670 C C . GLU A 1 83 ? 10.248 -12.599 -13.298 1.00 98.25 83 GLU A C 1
ATOM 672 O O . GLU A 1 83 ? 9.379 -13.466 -13.232 1.00 98.25 83 GLU A O 1
ATOM 677 N N . TYR A 1 84 ? 10.291 -11.723 -14.308 1.00 98.06 84 TYR A N 1
ATOM 678 C CA . TYR A 1 84 ? 9.376 -11.759 -15.456 1.00 98.06 84 TYR A CA 1
ATOM 679 C C . TYR A 1 84 ? 9.915 -12.567 -16.648 1.00 98.06 84 TYR A C 1
ATOM 681 O O . TYR A 1 84 ? 9.325 -12.526 -17.724 1.00 98.06 84 TYR A O 1
ATOM 689 N N . LEU A 1 85 ? 11.018 -13.308 -16.475 1.00 97.31 85 LEU A N 1
ATOM 690 C CA . LEU A 1 85 ? 11.508 -14.327 -17.418 1.00 97.31 85 LEU A CA 1
ATOM 691 C C . LEU A 1 85 ? 11.684 -13.827 -18.869 1.00 97.31 85 LEU A C 1
ATOM 693 O O . LEU A 1 85 ? 11.380 -14.535 -19.826 1.00 97.31 85 LEU A O 1
ATOM 697 N N . GLY A 1 86 ? 12.168 -12.592 -19.033 1.00 96.44 86 GLY A N 1
ATOM 698 C CA . GLY A 1 86 ? 12.415 -11.976 -20.344 1.00 96.44 86 GLY A CA 1
ATOM 699 C C . GLY A 1 86 ? 11.177 -11.393 -21.038 1.00 96.44 86 GLY A C 1
ATOM 700 O O . GLY A 1 86 ? 11.293 -10.892 -22.155 1.00 96.44 86 GLY A O 1
ATOM 701 N N . ALA A 1 87 ? 10.004 -11.424 -20.399 1.00 97.56 87 ALA A N 1
ATOM 702 C CA . ALA A 1 87 ? 8.803 -10.783 -20.923 1.00 97.56 87 ALA A CA 1
ATOM 703 C C . ALA A 1 87 ? 8.905 -9.248 -20.889 1.00 97.56 87 ALA A C 1
ATOM 705 O O . ALA A 1 87 ? 9.551 -8.658 -20.020 1.00 97.56 87 ALA A O 1
ATOM 706 N N . THR A 1 88 ? 8.199 -8.580 -21.805 1.00 98.12 88 THR A N 1
ATOM 707 C CA . THR A 1 88 ? 7.998 -7.129 -21.731 1.00 98.12 88 THR A CA 1
ATOM 708 C C . THR A 1 88 ? 7.100 -6.793 -20.543 1.00 98.12 88 THR A C 1
ATOM 710 O O . THR A 1 88 ? 5.932 -7.177 -20.511 1.00 98.12 88 THR A O 1
ATOM 713 N N . VAL A 1 89 ? 7.626 -6.033 -19.583 1.00 98.44 89 VAL A N 1
ATOM 714 C CA . VAL A 1 89 ? 6.855 -5.553 -18.431 1.00 98.44 89 VAL A CA 1
ATOM 715 C C . VAL A 1 89 ? 6.013 -4.344 -18.836 1.00 98.44 89 VAL A C 1
ATOM 717 O O . VAL A 1 89 ? 6.476 -3.425 -19.504 1.00 98.44 89 VAL A O 1
ATOM 720 N N . GLN A 1 90 ? 4.745 -4.356 -18.440 1.00 98.56 90 GLN A N 1
ATOM 721 C CA . GLN A 1 90 ? 3.698 -3.446 -18.914 1.00 98.56 90 GLN A CA 1
ATOM 722 C C . GLN A 1 90 ? 2.724 -3.094 -17.788 1.00 98.56 90 GLN A C 1
ATOM 724 O O . GLN A 1 90 ? 2.559 -3.866 -16.842 1.00 98.56 90 GLN A O 1
ATOM 729 N N . VAL A 1 91 ? 1.995 -1.983 -17.934 1.00 98.50 91 VAL A N 1
ATOM 730 C CA . VAL A 1 91 ? 0.949 -1.578 -16.974 1.00 98.50 91 VAL A CA 1
ATOM 731 C C . VAL A 1 91 ? -0.108 -2.678 -16.809 1.00 98.50 91 VAL A C 1
ATOM 733 O O . VAL A 1 91 ? -0.421 -3.107 -15.695 1.00 98.50 91 VAL A O 1
ATOM 736 N N . ILE A 1 92 ? -0.607 -3.202 -17.926 1.00 98.06 92 ILE A N 1
ATOM 737 C CA . ILE A 1 92 ? -1.456 -4.390 -17.953 1.00 98.06 92 ILE A CA 1
ATOM 738 C C . ILE A 1 92 ? -0.633 -5.529 -18.570 1.00 98.06 92 ILE A C 1
ATOM 740 O O . ILE A 1 92 ? -0.110 -5.341 -19.664 1.00 98.06 92 ILE A O 1
ATOM 744 N N . PRO A 1 93 ? -0.492 -6.689 -17.906 1.00 98.12 93 PRO A N 1
ATOM 745 C CA . PRO A 1 93 ? -1.085 -7.036 -16.616 1.00 98.12 93 PRO A CA 1
ATOM 746 C C . PRO A 1 93 ? -0.183 -6.739 -15.403 1.00 98.12 93 PRO A C 1
ATOM 748 O O . PRO A 1 93 ? -0.656 -6.857 -14.285 1.00 98.12 93 PRO A O 1
ATOM 751 N N . HIS A 1 94 ? 1.094 -6.380 -15.557 1.00 98.44 94 HIS A N 1
ATOM 752 C CA . HIS A 1 94 ? 2.072 -6.459 -14.455 1.00 98.44 94 HIS A CA 1
ATOM 753 C C . HIS A 1 94 ? 1.812 -5.465 -13.311 1.00 98.44 94 HIS A C 1
ATOM 755 O O . HIS A 1 94 ? 1.764 -5.873 -12.151 1.00 98.44 94 HIS A O 1
ATOM 761 N N . ILE A 1 95 ? 1.580 -4.183 -13.620 1.00 98.50 95 ILE A N 1
ATOM 762 C CA . ILE A 1 95 ? 1.245 -3.169 -12.600 1.00 98.50 95 ILE A CA 1
ATOM 763 C C . ILE A 1 95 ? -0.134 -3.459 -11.993 1.00 98.50 95 ILE A C 1
ATOM 765 O O . ILE A 1 95 ? -0.293 -3.461 -10.775 1.00 98.50 95 ILE A O 1
ATOM 769 N N . THR A 1 96 ? -1.132 -3.765 -12.825 1.00 98.50 96 THR A N 1
ATOM 770 C CA . THR A 1 96 ? -2.488 -4.096 -12.341 1.00 98.50 96 THR A CA 1
ATOM 771 C C . THR A 1 96 ? -2.533 -5.381 -11.507 1.00 98.50 96 THR A C 1
ATOM 773 O O . THR A 1 96 ? -3.280 -5.456 -10.533 1.00 98.50 96 THR A O 1
ATOM 776 N N . ASN A 1 97 ? -1.707 -6.381 -11.816 1.00 98.38 97 ASN A N 1
ATOM 777 C CA . ASN A 1 97 ? -1.533 -7.576 -10.993 1.00 98.38 97 ASN A CA 1
ATOM 778 C C . ASN A 1 97 ? -0.868 -7.238 -9.663 1.00 98.38 97 ASN A C 1
ATOM 780 O O . ASN A 1 97 ? -1.357 -7.699 -8.638 1.00 98.38 97 ASN A O 1
ATOM 784 N N . MET A 1 98 ? 0.160 -6.385 -9.654 1.00 98.06 98 MET A N 1
ATOM 785 C CA . MET A 1 98 ? 0.765 -5.917 -8.407 1.00 98.06 98 MET A CA 1
ATOM 786 C C . MET A 1 98 ? -0.260 -5.195 -7.522 1.00 98.06 98 MET A C 1
ATOM 788 O O . MET A 1 98 ? -0.334 -5.477 -6.330 1.00 98.06 98 MET A O 1
ATOM 792 N N . ILE A 1 99 ? -1.105 -4.325 -8.088 1.00 97.69 99 ILE A N 1
ATOM 793 C CA . ILE A 1 99 ? -2.204 -3.675 -7.351 1.00 97.69 99 ILE A CA 1
ATOM 794 C C . ILE A 1 99 ? -3.126 -4.726 -6.719 1.00 97.69 99 ILE A C 1
ATOM 796 O O . ILE A 1 99 ? -3.368 -4.683 -5.513 1.00 97.69 99 ILE A O 1
ATOM 800 N N . LYS A 1 100 ? -3.580 -5.716 -7.501 1.00 96.94 100 LYS A N 1
ATOM 801 C CA . LYS A 1 100 ? -4.410 -6.822 -6.991 1.00 96.94 100 LYS A CA 1
ATOM 802 C C . LYS A 1 100 ? -3.700 -7.614 -5.887 1.00 96.94 100 LYS A C 1
ATOM 804 O O . LYS A 1 100 ? -4.322 -7.931 -4.878 1.00 96.94 100 LYS A O 1
ATOM 809 N N . GLU A 1 101 ? -2.402 -7.891 -6.029 1.00 96.31 101 GLU A N 1
ATOM 810 C CA . GLU A 1 101 ? -1.594 -8.531 -4.982 1.00 96.31 101 GLU A CA 1
ATOM 811 C C . GLU A 1 101 ? -1.594 -7.707 -3.685 1.00 96.31 101 GLU A C 1
ATOM 813 O O . GLU A 1 101 ? -1.715 -8.283 -2.603 1.00 96.31 101 GLU A O 1
ATOM 818 N N . LYS A 1 102 ? -1.505 -6.368 -3.761 1.00 95.19 102 LYS A N 1
ATOM 819 C CA . LYS A 1 102 ? -1.562 -5.488 -2.577 1.00 95.19 102 LYS A CA 1
ATOM 820 C C . LYS A 1 102 ? -2.921 -5.515 -1.884 1.00 95.19 102 LYS A C 1
ATOM 822 O O . LYS A 1 102 ? -2.938 -5.551 -0.653 1.00 95.19 102 LYS A O 1
ATOM 827 N N . ILE A 1 103 ? -4.013 -5.564 -2.650 1.00 93.12 103 ILE A N 1
ATOM 828 C CA . ILE A 1 103 ? -5.373 -5.714 -2.107 1.00 93.12 103 ILE A CA 1
ATOM 829 C C . ILE A 1 103 ? -5.485 -7.036 -1.339 1.00 93.12 103 ILE A C 1
ATOM 831 O O . ILE A 1 103 ? -5.787 -7.068 -0.146 1.00 93.12 103 ILE A O 1
ATOM 835 N N . MET A 1 104 ? -5.128 -8.141 -1.996 1.00 92.19 104 MET A N 1
ATOM 836 C CA . MET A 1 104 ? -5.232 -9.478 -1.403 1.00 92.19 104 MET A CA 1
ATOM 837 C C . MET A 1 104 ? -4.277 -9.691 -0.221 1.00 92.19 104 MET A C 1
ATOM 839 O O . MET A 1 104 ? -4.537 -10.528 0.644 1.00 92.19 104 MET A O 1
ATOM 843 N N . ARG A 1 105 ? -3.152 -8.969 -0.162 1.00 90.44 105 ARG A N 1
ATOM 844 C CA . ARG A 1 105 ? -2.193 -9.085 0.942 1.00 90.44 105 ARG A CA 1
ATOM 845 C C . ARG A 1 105 ? -2.756 -8.559 2.258 1.00 90.44 105 ARG A C 1
ATOM 847 O O . ARG A 1 105 ? -2.536 -9.219 3.272 1.00 90.44 105 ARG A O 1
ATOM 854 N N . ALA A 1 106 ? -3.468 -7.428 2.253 1.00 85.44 106 ALA A N 1
ATOM 855 C CA . ALA A 1 106 ? -4.115 -6.951 3.477 1.00 85.44 106 ALA A CA 1
ATOM 856 C C . ALA A 1 106 ? -5.161 -7.948 3.963 1.00 85.44 106 ALA A C 1
ATOM 858 O O . ALA A 1 106 ? -5.116 -8.310 5.133 1.00 85.44 106 ALA A O 1
ATOM 859 N N . ALA A 1 107 ? -5.974 -8.494 3.049 1.00 81.25 107 ALA A N 1
ATOM 860 C CA . ALA A 1 107 ? -6.956 -9.536 3.360 1.00 81.25 107 ALA A CA 1
ATOM 861 C C . ALA A 1 107 ? -6.357 -10.695 4.162 1.00 81.25 107 ALA A C 1
ATOM 863 O O . ALA A 1 107 ? -6.895 -11.119 5.179 1.00 81.25 107 ALA A O 1
ATOM 864 N N . LYS A 1 108 ? -5.203 -11.191 3.704 1.00 83.25 108 LYS A N 1
ATOM 865 C CA . LYS A 1 108 ? -4.516 -12.327 4.325 1.00 83.25 108 LYS A CA 1
ATOM 866 C C . LYS A 1 108 ? -3.910 -12.004 5.690 1.00 83.25 108 LYS A C 1
ATOM 868 O O . LYS A 1 108 ? -3.695 -12.926 6.463 1.00 83.25 108 LYS A O 1
ATOM 873 N N . HIS A 1 109 ? -3.562 -10.746 5.955 1.00 81.56 109 HIS A N 1
ATOM 874 C CA . HIS A 1 109 ? -2.904 -10.352 7.206 1.00 81.56 109 HIS A CA 1
ATOM 875 C C . HIS A 1 109 ? -3.887 -9.905 8.288 1.00 81.56 109 HIS A C 1
ATOM 877 O O . HIS A 1 109 ? -3.553 -9.999 9.463 1.00 81.56 109 HIS A O 1
ATOM 883 N N . SER A 1 110 ? -5.066 -9.408 7.913 1.00 79.94 110 SER A N 1
ATOM 884 C CA . SER A 1 110 ? -6.002 -8.792 8.854 1.00 79.94 110 SER A CA 1
ATOM 885 C C . SER A 1 110 ? -7.148 -9.702 9.310 1.00 79.94 110 SER A C 1
ATOM 887 O O . SER A 1 110 ? -7.937 -9.262 10.143 1.00 79.94 110 SER A O 1
ATOM 889 N N . ASP A 1 111 ? -7.276 -10.921 8.760 1.00 83.62 111 ASP A N 1
ATOM 890 C CA . ASP A 1 111 ? -8.381 -11.866 9.042 1.00 83.62 111 ASP A CA 1
ATOM 891 C C . ASP A 1 111 ? -9.759 -11.167 9.061 1.00 83.62 111 ASP A C 1
ATOM 893 O O . ASP A 1 111 ? -10.570 -11.338 9.971 1.00 83.62 111 ASP A O 1
ATOM 897 N N . SER A 1 112 ? -9.969 -10.254 8.106 1.00 88.00 112 SER A N 1
ATOM 898 C CA . SER A 1 112 ? -11.124 -9.353 8.088 1.00 88.00 112 SER A CA 1
ATOM 899 C C . SER A 1 112 ? -12.255 -9.897 7.227 1.00 88.00 112 SER A C 1
ATOM 901 O O . SER A 1 112 ? -12.018 -10.400 6.131 1.00 88.00 112 SER A O 1
ATOM 903 N N . ASP A 1 113 ? -13.489 -9.712 7.694 1.00 91.56 113 ASP A N 1
ATOM 904 C CA . ASP A 1 113 ? -14.706 -10.024 6.942 1.00 91.56 113 ASP A CA 1
ATOM 905 C C . ASP A 1 113 ? -14.907 -9.038 5.780 1.00 91.56 113 ASP A C 1
ATOM 907 O O . ASP A 1 113 ? -15.458 -9.393 4.738 1.00 91.56 113 ASP A O 1
ATOM 911 N N . VAL A 1 114 ? -14.470 -7.783 5.965 1.00 92.50 114 VAL A N 1
ATOM 912 C CA . VAL A 1 114 ? -14.568 -6.700 4.974 1.00 92.50 114 VAL A CA 1
ATOM 913 C C . VAL A 1 114 ? -13.267 -5.893 4.923 1.00 92.50 114 VAL A C 1
ATOM 915 O O . VAL A 1 114 ? -12.645 -5.635 5.956 1.00 92.50 114 VAL A O 1
ATOM 918 N N . ILE A 1 115 ? -12.888 -5.481 3.712 1.00 89.62 115 ILE A N 1
ATOM 919 C CA . ILE A 1 115 ? -11.733 -4.629 3.384 1.00 89.62 115 ILE A CA 1
ATOM 920 C C . ILE A 1 115 ? -12.241 -3.411 2.624 1.00 89.62 115 ILE A C 1
ATOM 922 O O . ILE A 1 115 ? -13.093 -3.622 1.729 1.00 89.62 115 ILE A O 1
#

Foldseek 3Di:
DLLVCVVVVFQDDAADEAADQPLACPVPDCVVQNDFDAFPQGGTHHCVLVVCCVRNVDGDDPLRYHYPNNLVVVLVVCVVVCVVVPDDDDCPPRSVVSVVVSVVVCCVVRVGPYD

Organism: Lacticaseibacillus casei (NCBI:txid1582)

InterPro domains:
  IPR004468 CTP synthase [PTHR11550] (1-110)
  IPR017456 CTP synthase, N-terminal [PF06418] (1-115)
  IPR027417 P-loop containing nucleoside triphosphate hydrolase [G3DSA:3.40.50.300] (1-115)
  IPR027417 P-loop containing nucleoside triphosphate hydrolase [SSF52540] (1-114)

Radius of gyration: 15.74 Å; chains: 1; bounding box: 38×37×38 Å

Secondary structure (DSSP, 8-state):
-HHHHHHTT--B---EEE-SS-SSGGGS-HHHH-PEEE-TT--EEETHHHHHHHHH-----TTSEEEHHHHHHHHHHHHHTTTTTTPPP-IIIIIHHHHHHHHHHHHHHHT-SB-